Protein AF-A0A357CT25-F1 (afdb_monomer)

Sequence (75 aa):
GIPGANYTHPTMRHWLEKSGELCRKYNLALYTTTAMNTDPAYMELVCSHANMICMSSDMGIFSKGCQRVLEGKGF

Nearest PDB structures (foldseek):
  6lut-assembly1_B  TM=5.676E-01  e=2.555E+00  Dictyostelium discoideum
  3e81-assembly1_A  TM=5.370E-01  e=2.939E+00  Bacteroides thetaiotaomicron
  2pju-assembly1_B  TM=3.643E-01  e=5.929E+00  Escherichia coli

Secondary structure (DSSP, 8-state):
--TT--TT-HHHHHHHHHHHHHHHHTTPPPEEEE-TT--HHHHHHHHHH-SEEEE--HHHHHHHHHHHHHTT---

Mean predicted aligned error: 6.85 Å

pLDDT: mean 81.05, std 13.86, range [35.59, 96.88]

Foldseek 3Di:
DPPPPPCVPPVNLVVQVVVLVVCVVVVHAAEEEDEPPDDPVSVVSCVVRHPYYHYDDPVNVVVVQVVCVVVVNHD

Radius of gyration: 14.74 Å; Cα contacts (8 Å, |Δi|>4): 72; chains: 1; bounding box: 28×20×43 Å

Solvent-accessible surface area (backbone atoms only — not comparable to full-atom values): 4470 Å² total; per-residue (Å²): 78,74,88,84,72,64,74,81,40,71,68,52,52,54,51,50,53,52,50,28,52,50,23,62,75,68,76,47,83,35,76,47,74,45,50,91,81,58,55,66,74,56,51,52,53,47,64,75,43,37,78,42,77,46,76,44,46,73,66,30,52,51,55,51,46,54,49,30,46,77,68,70,66,48,128

Structure (mmCIF, N/CA/C/O backbone):
data_AF-A0A357CT25-F1
#
_entry.id   AF-A0A357CT25-F1
#
loop_
_atom_site.group_PDB
_atom_site.id
_atom_site.type_symbol
_atom_site.label_atom_id
_atom_site.label_alt_id
_atom_site.label_comp_id
_atom_site.label_asym_id
_atom_site.label_entity_id
_atom_site.label_seq_id
_atom_site.pdbx_PDB_ins_code
_atom_site.Cartn_x
_atom_site.Cartn_y
_atom_site.Cartn_z
_atom_site.occupancy
_atom_site.B_iso_or_equiv
_atom_site.auth_seq_id
_atom_site.auth_comp_id
_atom_site.auth_asym_id
_atom_site.auth_atom_id
_atom_site.pdbx_PDB_model_num
ATOM 1 N N . GLY A 1 1 ? 0.731 0.582 -10.835 1.00 43.56 1 GLY A N 1
ATOM 2 C CA . GLY A 1 1 ? 1.336 1.164 -9.626 1.00 43.56 1 GLY A CA 1
ATOM 3 C C . GLY A 1 1 ? 1.535 2.630 -9.897 1.00 43.56 1 GLY A C 1
ATOM 4 O O . GLY A 1 1 ? 2.011 2.942 -10.979 1.00 43.56 1 GLY A O 1
ATOM 5 N N . ILE A 1 2 ? 1.105 3.507 -8.990 1.00 36.16 2 ILE A N 1
ATOM 6 C CA . ILE A 1 2 ? 1.253 4.957 -9.162 1.00 36.16 2 ILE A CA 1
ATOM 7 C C . ILE A 1 2 ? 2.759 5.277 -9.168 1.00 36.16 2 ILE A C 1
ATOM 9 O O . ILE A 1 2 ? 3.434 4.961 -8.183 1.00 36.16 2 ILE A O 1
ATOM 13 N N . PRO A 1 3 ? 3.315 5.851 -10.250 1.00 35.59 3 PRO A N 1
ATOM 14 C CA . PRO A 1 3 ? 4.711 6.272 -10.275 1.00 35.59 3 PRO A CA 1
ATOM 15 C C . PRO A 1 3 ? 4.929 7.350 -9.205 1.00 35.59 3 PRO A C 1
ATOM 17 O O . PRO A 1 3 ? 4.234 8.360 -9.205 1.00 35.59 3 PRO A O 1
ATOM 20 N N . GLY A 1 4 ? 5.859 7.126 -8.272 1.00 41.34 4 GLY A N 1
ATOM 21 C CA . GLY A 1 4 ? 6.213 8.103 -7.230 1.00 41.34 4 GLY A CA 1
ATOM 22 C C . GLY A 1 4 ? 5.621 7.862 -5.837 1.00 41.34 4 GLY A C 1
ATOM 23 O O . GLY A 1 4 ? 5.969 8.587 -4.908 1.00 41.34 4 GLY A O 1
ATOM 24 N N . ALA A 1 5 ? 4.793 6.833 -5.635 1.00 51.62 5 ALA A N 1
ATOM 25 C CA . ALA A 1 5 ? 4.402 6.432 -4.286 1.00 51.62 5 ALA A CA 1
ATOM 26 C C . ALA A 1 5 ? 5.580 5.718 -3.596 1.00 51.62 5 ALA A C 1
ATOM 28 O O . ALA A 1 5 ? 5.773 4.511 -3.733 1.00 51.62 5 ALA A O 1
ATOM 29 N N . ASN A 1 6 ? 6.409 6.482 -2.883 1.00 55.41 6 ASN A N 1
ATOM 30 C CA . ASN A 1 6 ? 7.500 5.934 -2.087 1.00 55.41 6 ASN A CA 1
ATOM 31 C C . ASN A 1 6 ? 6.928 5.413 -0.757 1.00 55.41 6 ASN A C 1
ATOM 33 O O . ASN A 1 6 ? 6.929 6.106 0.261 1.00 55.41 6 ASN A O 1
ATOM 37 N N . TYR A 1 7 ? 6.374 4.197 -0.781 1.00 60.66 7 TYR A N 1
ATOM 38 C CA . TYR A 1 7 ? 5.746 3.552 0.384 1.00 60.66 7 TYR A CA 1
ATOM 39 C C . TYR A 1 7 ? 6.724 3.309 1.550 1.00 60.66 7 TYR A C 1
ATOM 41 O O . TYR A 1 7 ? 6.302 3.017 2.662 1.00 60.66 7 TYR A O 1
ATOM 49 N N . THR A 1 8 ? 8.025 3.485 1.320 1.00 61.16 8 THR A N 1
ATOM 50 C CA . THR A 1 8 ? 9.089 3.414 2.330 1.00 61.16 8 THR A CA 1
ATOM 51 C C . TH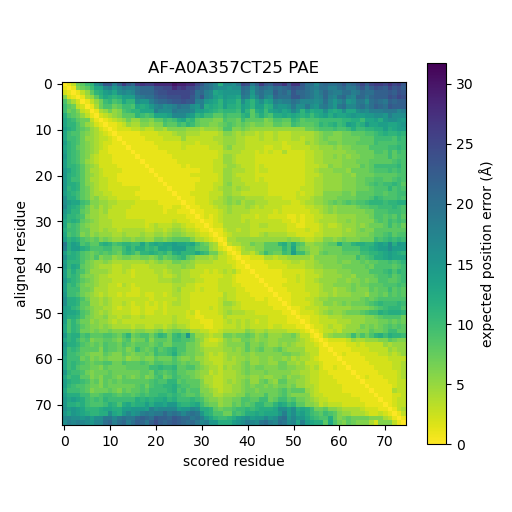R A 1 8 ? 9.269 4.714 3.121 1.00 61.16 8 THR A C 1
ATOM 53 O O . THR A 1 8 ? 10.091 4.757 4.036 1.00 61.16 8 THR A O 1
ATOM 56 N N . HIS A 1 9 ? 8.511 5.777 2.816 1.00 70.44 9 HIS A N 1
ATOM 57 C CA . HIS A 1 9 ? 8.601 7.026 3.568 1.00 70.44 9 HIS A CA 1
ATOM 58 C C . HIS A 1 9 ? 8.214 6.794 5.045 1.00 70.44 9 HIS A C 1
ATOM 60 O O . HIS A 1 9 ? 7.137 6.245 5.301 1.00 70.44 9 HIS A O 1
ATOM 66 N N . PRO A 1 10 ? 9.016 7.245 6.032 1.00 71.69 10 PRO A N 1
ATOM 67 C CA . PRO A 1 10 ? 8.754 7.007 7.459 1.00 71.69 10 PRO A CA 1
ATOM 68 C C . PRO A 1 10 ? 7.344 7.413 7.911 1.00 71.69 10 PRO A C 1
ATOM 70 O O . PRO A 1 10 ? 6.710 6.737 8.718 1.00 71.69 10 PRO A O 1
ATOM 73 N N . THR A 1 11 ? 6.807 8.484 7.327 1.00 81.25 11 THR A N 1
ATOM 74 C CA . THR A 1 11 ? 5.439 8.954 7.586 1.00 81.25 11 THR A CA 1
ATOM 75 C C . THR A 1 11 ? 4.364 7.949 7.157 1.00 81.25 11 THR A C 1
ATOM 77 O O . THR A 1 11 ? 3.354 7.826 7.840 1.00 81.25 11 THR A O 1
ATOM 80 N N . MET A 1 12 ? 4.564 7.195 6.070 1.00 78.56 12 MET A N 1
ATOM 81 C CA . MET A 1 12 ? 3.592 6.189 5.615 1.00 78.56 12 MET A CA 1
ATOM 82 C C . MET A 1 12 ? 3.518 4.999 6.572 1.00 78.56 12 MET A C 1
ATOM 84 O O . MET A 1 12 ? 2.423 4.519 6.858 1.00 78.56 12 MET A O 1
ATOM 88 N N . ARG A 1 13 ? 4.667 4.565 7.110 1.00 82.44 13 ARG A N 1
ATOM 89 C CA . ARG A 1 13 ? 4.725 3.550 8.173 1.00 82.44 13 ARG A CA 1
ATOM 90 C C . ARG A 1 13 ? 3.924 4.001 9.393 1.00 82.44 13 ARG A C 1
ATOM 92 O O . ARG A 1 13 ? 3.028 3.282 9.821 1.00 82.44 13 ARG A O 1
ATOM 99 N N . HIS A 1 14 ? 4.188 5.217 9.874 1.00 87.00 14 HIS A N 1
ATOM 100 C CA . HIS A 1 14 ? 3.488 5.784 11.027 1.00 87.00 14 HIS A CA 1
ATOM 101 C C . HIS A 1 14 ? 1.960 5.796 10.844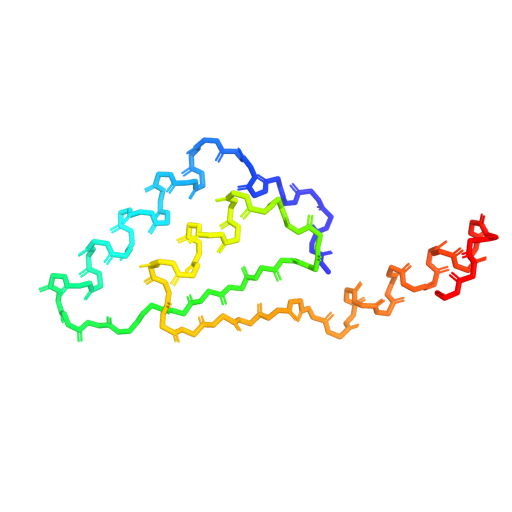 1.00 87.00 14 HIS A C 1
ATOM 103 O O . HIS A 1 14 ? 1.222 5.378 11.737 1.00 87.00 14 HIS A O 1
ATOM 109 N N . TRP A 1 15 ? 1.470 6.234 9.680 1.00 87.81 15 TRP A N 1
ATOM 110 C CA . TRP A 1 15 ? 0.029 6.277 9.414 1.00 87.81 15 TRP A CA 1
ATOM 111 C C . TRP A 1 15 ? -0.610 4.895 9.287 1.00 87.81 15 TRP A C 1
ATOM 113 O O . TRP A 1 15 ? -1.747 4.719 9.729 1.00 87.81 15 TRP A O 1
ATOM 123 N N . LEU A 1 16 ? 0.096 3.912 8.724 1.00 87.9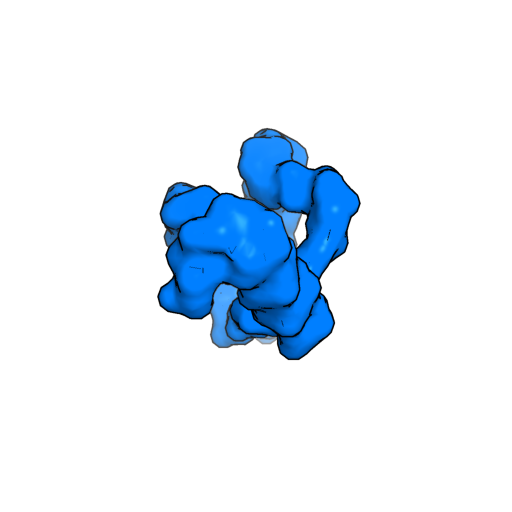4 16 LEU A N 1
ATOM 124 C CA . LEU A 1 16 ? -0.398 2.538 8.635 1.00 87.94 16 LEU A CA 1
ATOM 125 C C . LEU A 1 16 ? -0.532 1.899 10.024 1.00 87.94 16 LEU A C 1
ATOM 127 O O . LEU A 1 16 ? -1.581 1.334 10.336 1.00 87.94 16 LEU A O 1
ATOM 131 N N . GLU A 1 17 ? 0.483 2.058 10.876 1.00 89.62 17 GLU A N 1
ATOM 132 C CA . GLU A 1 17 ? 0.462 1.583 12.267 1.00 89.62 17 GLU A CA 1
ATOM 133 C C . GLU A 1 17 ? -0.694 2.226 13.041 1.00 89.62 17 GLU A C 1
ATOM 135 O O . GLU A 1 17 ? -1.529 1.523 13.616 1.00 89.62 17 GLU A O 1
ATOM 140 N N . LYS A 1 18 ? -0.825 3.559 12.963 1.00 92.69 18 LYS A N 1
ATOM 141 C CA . LYS A 1 18 ? -1.926 4.295 13.603 1.00 92.69 18 LYS A CA 1
ATOM 142 C C . LYS A 1 18 ? -3.296 3.852 13.102 1.00 92.69 18 LYS A C 1
ATOM 144 O O . LYS A 1 18 ? -4.214 3.681 13.904 1.00 92.69 18 LYS A O 1
ATOM 149 N N . SER A 1 19 ? -3.438 3.628 11.799 1.00 92.88 19 SER A N 1
ATOM 150 C CA . SER A 1 19 ? -4.697 3.158 11.214 1.00 92.88 19 SER A CA 1
ATOM 151 C C . SER A 1 19 ? -5.056 1.759 11.712 1.00 92.88 19 SER A C 1
ATOM 153 O O . SER A 1 19 ? -6.202 1.525 12.093 1.00 92.88 19 SER A O 1
ATOM 155 N N . GLY A 1 20 ? -4.088 0.841 11.780 1.00 92.56 20 GLY A N 1
ATOM 156 C CA . GLY A 1 20 ? -4.317 -0.511 12.292 1.00 92.56 20 GLY A CA 1
ATOM 157 C C . GLY A 1 20 ? -4.572 -0.564 13.802 1.00 92.56 20 GLY A C 1
ATOM 158 O O . GLY A 1 20 ? -5.378 -1.373 14.259 1.00 92.56 20 GLY A O 1
ATOM 159 N N . GLU A 1 21 ? -3.945 0.307 14.597 1.00 93.94 21 GLU A N 1
ATOM 160 C CA . GLU A 1 21 ? -4.287 0.493 16.018 1.00 93.94 21 GLU A CA 1
ATOM 161 C C . GLU A 1 21 ? -5.739 0.957 16.195 1.00 93.94 21 GLU A C 1
ATOM 163 O O . GLU A 1 21 ? -6.478 0.388 17.000 1.00 93.94 21 GLU A O 1
ATOM 168 N N . LEU A 1 22 ? -6.167 1.963 15.425 1.00 95.94 22 LEU A N 1
ATOM 169 C CA . LEU A 1 22 ? -7.533 2.485 15.481 1.00 95.94 22 LEU A CA 1
ATOM 170 C C . LEU A 1 22 ? -8.555 1.438 15.033 1.00 95.94 22 LEU A C 1
ATOM 172 O O . LEU A 1 22 ? -9.560 1.246 15.715 1.00 95.94 22 LEU A O 1
ATOM 176 N N . CYS A 1 23 ? -8.285 0.724 13.938 1.00 95.31 23 CYS A N 1
ATOM 177 C CA . CYS A 1 23 ? -9.168 -0.337 13.457 1.00 95.31 23 CYS A CA 1
ATOM 178 C C . CYS A 1 23 ? -9.336 -1.436 14.512 1.00 95.31 23 CYS A C 1
ATOM 180 O O . CYS A 1 23 ? -10.465 -1.803 14.828 1.00 95.31 23 CYS A O 1
ATOM 182 N N . ARG A 1 24 ? -8.246 -1.871 15.159 1.00 92.94 24 ARG A N 1
ATOM 183 C CA . ARG A 1 24 ? -8.315 -2.824 16.281 1.00 92.94 24 ARG A CA 1
ATOM 184 C C . ARG A 1 24 ? -9.115 -2.278 17.461 1.00 92.94 24 ARG A C 1
ATOM 186 O O . ARG A 1 24 ? -9.976 -2.980 17.982 1.00 92.94 24 ARG A O 1
ATOM 193 N N . LYS A 1 25 ? -8.871 -1.025 17.860 1.00 96.81 25 LYS A N 1
ATOM 194 C CA . LYS A 1 25 ? -9.576 -0.376 18.978 1.00 96.81 25 LYS A CA 1
ATOM 195 C C . LYS A 1 25 ? -11.092 -0.335 18.766 1.00 96.81 25 LYS A C 1
ATOM 197 O O . LYS A 1 25 ? -11.837 -0.502 19.726 1.00 96.81 25 LYS A O 1
ATOM 202 N N . TYR A 1 26 ? -11.535 -0.097 17.535 1.00 96.88 26 TYR A N 1
ATOM 203 C CA . TYR A 1 26 ? -12.954 0.034 17.195 1.00 96.88 26 TYR A CA 1
ATOM 204 C C . TYR A 1 26 ? -13.555 -1.221 16.548 1.00 96.88 26 TYR A C 1
ATOM 206 O O . TYR A 1 26 ? -14.690 -1.169 16.085 1.00 96.88 26 TYR A O 1
ATOM 214 N N . ASN A 1 27 ? -12.824 -2.341 16.529 1.00 94.38 27 ASN A N 1
ATOM 215 C CA . ASN A 1 27 ? -13.238 -3.590 15.885 1.00 94.38 27 ASN A CA 1
ATOM 216 C C . ASN A 1 27 ? -13.681 -3.404 14.416 1.00 94.38 27 ASN A C 1
ATOM 218 O O . ASN A 1 27 ? -14.702 -3.930 13.975 1.00 94.38 27 ASN A O 1
ATOM 222 N N . LEU A 1 28 ? -12.911 -2.613 13.667 1.00 94.69 28 LEU A N 1
ATOM 223 C CA . LEU A 1 28 ? -13.091 -2.357 12.240 1.00 94.69 28 LEU A CA 1
ATOM 224 C C . LEU A 1 28 ? -12.069 -3.155 11.426 1.00 94.69 28 LEU A C 1
ATOM 226 O O . LEU A 1 28 ? -10.958 -3.414 11.888 1.00 94.69 28 LEU A O 1
ATOM 230 N N . ALA A 1 29 ? -12.428 -3.498 10.190 1.00 92.81 29 ALA A N 1
ATOM 231 C CA . ALA A 1 29 ? -11.500 -4.101 9.241 1.00 92.81 29 ALA A CA 1
ATOM 232 C C . ALA A 1 29 ? -10.672 -3.022 8.525 1.00 92.81 29 ALA A C 1
ATOM 234 O O . ALA A 1 29 ? -11.220 -2.033 8.033 1.00 92.81 29 ALA A O 1
ATOM 235 N N . LEU A 1 30 ? -9.360 -3.236 8.429 1.00 91.44 30 LEU A N 1
ATOM 236 C CA . LEU A 1 30 ? -8.456 -2.391 7.655 1.00 91.44 30 LEU A CA 1
ATOM 237 C C . LEU A 1 30 ? -8.216 -2.996 6.267 1.00 91.44 30 LEU A C 1
ATOM 239 O O . LEU A 1 30 ? -7.745 -4.129 6.138 1.00 91.44 30 LEU A O 1
ATOM 243 N N . TYR A 1 31 ? -8.493 -2.206 5.232 1.00 90.25 31 TYR A N 1
ATOM 244 C CA . TYR A 1 31 ? -8.257 -2.547 3.830 1.00 90.25 31 TYR A CA 1
ATOM 245 C C . TYR A 1 31 ? -7.125 -1.682 3.290 1.00 90.25 31 TYR A C 1
ATOM 247 O O . TYR A 1 31 ? -7.113 -0.469 3.504 1.00 90.25 31 TYR A O 1
ATOM 255 N N . THR A 1 32 ? -6.181 -2.287 2.576 1.00 86.12 32 THR A N 1
ATOM 256 C CA . THR A 1 32 ? -5.067 -1.544 1.982 1.00 86.12 32 THR A CA 1
ATOM 257 C C . THR A 1 32 ? -4.713 -2.049 0.591 1.00 86.12 32 THR A C 1
ATOM 259 O O . THR A 1 32 ? -5.102 -3.142 0.176 1.00 86.12 32 THR A O 1
ATOM 262 N N . THR A 1 33 ? -3.966 -1.230 -0.143 1.00 82.94 33 THR A N 1
ATOM 263 C CA . THR A 1 33 ? -3.441 -1.560 -1.468 1.00 82.94 33 THR A CA 1
ATOM 264 C C . THR A 1 33 ? -1.934 -1.354 -1.469 1.00 82.94 33 THR A C 1
ATOM 266 O O . THR A 1 33 ? -1.439 -0.394 -0.879 1.00 82.94 33 THR A O 1
ATOM 269 N N . THR A 1 34 ? -1.196 -2.244 -2.122 1.00 79.81 34 THR A N 1
ATOM 270 C CA . THR A 1 34 ? 0.269 -2.173 -2.198 1.00 79.81 34 THR A CA 1
ATOM 271 C C . THR A 1 34 ? 0.758 -2.578 -3.585 1.00 79.81 34 THR A C 1
ATOM 273 O O . THR A 1 34 ? 0.099 -3.338 -4.299 1.00 79.81 34 THR A O 1
ATOM 276 N N . ALA A 1 35 ? 1.896 -2.035 -4.014 1.00 76.69 35 ALA A N 1
ATOM 277 C CA . ALA A 1 35 ? 2.486 -2.343 -5.311 1.00 76.69 35 ALA A CA 1
ATOM 278 C C . ALA A 1 35 ? 3.233 -3.696 -5.303 1.00 76.69 35 ALA A C 1
ATOM 280 O O . ALA A 1 35 ? 3.679 -4.186 -4.274 1.00 76.69 35 ALA A O 1
ATOM 281 N N . MET A 1 36 ? 3.425 -4.295 -6.482 1.00 64.94 36 MET A N 1
ATOM 282 C CA . MET A 1 36 ? 4.080 -5.604 -6.653 1.00 64.94 36 MET A CA 1
ATOM 283 C C . MET A 1 36 ? 5.563 -5.610 -6.254 1.00 64.94 36 MET A C 1
ATOM 285 O O . MET A 1 36 ? 6.144 -6.676 -6.116 1.00 64.94 36 MET A O 1
ATOM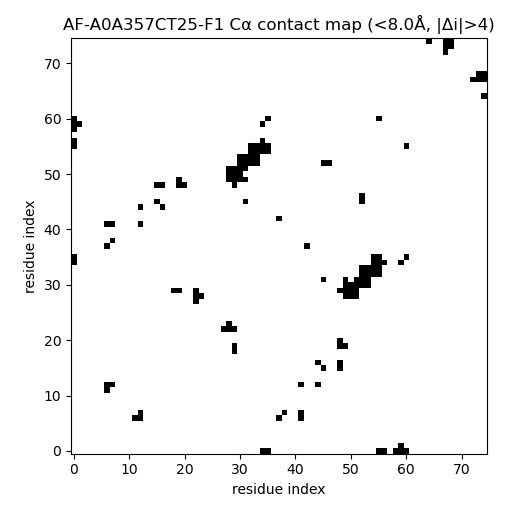 289 N N . ASN A 1 37 ? 6.185 -4.437 -6.101 1.00 65.00 37 ASN A N 1
ATOM 290 C CA . ASN A 1 37 ? 7.614 -4.300 -5.782 1.00 65.00 37 ASN A CA 1
ATOM 291 C C . ASN A 1 37 ? 7.825 -3.573 -4.464 1.00 65.00 37 ASN A C 1
ATOM 293 O O . ASN A 1 37 ? 8.813 -2.860 -4.292 1.00 65.00 37 ASN A O 1
ATOM 297 N N . THR A 1 38 ? 6.837 -3.657 -3.587 1.00 71.44 38 THR A N 1
ATOM 298 C CA . THR A 1 38 ? 6.948 -3.046 -2.281 1.00 71.44 38 THR A CA 1
ATOM 299 C C . THR A 1 38 ? 8.023 -3.761 -1.474 1.00 71.44 38 THR A C 1
ATOM 301 O O . THR A 1 38 ? 8.173 -4.979 -1.558 1.00 71.44 38 THR A O 1
ATOM 304 N N . ASP A 1 39 ? 8.785 -2.975 -0.720 1.00 75.81 39 ASP A N 1
ATOM 305 C CA . ASP A 1 39 ? 9.835 -3.461 0.165 1.00 75.81 39 ASP A CA 1
ATOM 306 C C . ASP A 1 39 ? 9.317 -4.584 1.097 1.00 75.81 39 ASP A C 1
ATOM 308 O O . ASP A 1 39 ? 8.218 -4.446 1.649 1.00 75.81 39 ASP A O 1
ATOM 312 N N . PRO A 1 40 ? 10.074 -5.684 1.298 1.00 80.25 40 PRO A N 1
ATOM 313 C CA . PRO A 1 40 ? 9.643 -6.793 2.149 1.00 80.25 40 PRO A CA 1
ATOM 314 C C . PRO A 1 40 ? 9.270 -6.383 3.579 1.00 80.25 40 PRO A C 1
ATOM 316 O O . PRO A 1 40 ? 8.265 -6.865 4.102 1.00 80.25 40 PRO A O 1
ATOM 319 N N . ALA A 1 41 ? 10.009 -5.454 4.196 1.00 78.50 41 ALA A N 1
ATOM 320 C CA . ALA A 1 41 ? 9.716 -4.994 5.554 1.00 78.50 41 ALA A CA 1
ATOM 321 C C . ALA A 1 41 ? 8.444 -4.132 5.608 1.00 78.50 41 ALA A C 1
ATOM 323 O O . ALA A 1 41 ? 7.755 -4.088 6.630 1.00 78.50 41 ALA A O 1
ATOM 324 N N . TYR A 1 42 ? 8.096 -3.448 4.515 1.00 79.31 42 TYR A N 1
ATOM 325 C CA . TYR A 1 42 ? 6.789 -2.802 4.395 1.00 79.31 42 TYR A CA 1
ATOM 326 C C . TYR A 1 42 ? 5.666 -3.820 4.159 1.00 79.31 42 TYR A C 1
ATOM 328 O O . TYR A 1 42 ? 4.578 -3.662 4.710 1.00 79.31 42 TYR A O 1
ATOM 336 N N . MET A 1 43 ? 5.907 -4.882 3.386 1.00 82.25 43 MET A N 1
ATOM 337 C CA . MET A 1 43 ? 4.913 -5.944 3.198 1.00 82.25 43 MET A CA 1
ATOM 338 C C . MET A 1 43 ? 4.571 -6.655 4.509 1.00 82.25 43 MET A C 1
ATOM 340 O O . MET A 1 43 ? 3.393 -6.886 4.774 1.00 82.25 43 MET A O 1
ATOM 344 N N . GLU A 1 44 ? 5.557 -6.932 5.360 1.00 84.81 44 GLU A N 1
ATOM 345 C CA . GLU A 1 44 ? 5.335 -7.485 6.702 1.00 84.81 44 GLU A CA 1
ATOM 346 C C . GLU A 1 44 ? 4.490 -6.543 7.581 1.00 84.81 44 GLU A C 1
ATOM 348 O O . GLU A 1 44 ? 3.540 -6.963 8.251 1.00 84.81 44 GLU A O 1
ATOM 353 N N . LEU A 1 45 ? 4.771 -5.239 7.521 1.00 83.56 45 LEU A N 1
ATOM 354 C CA . LEU A 1 45 ? 3.989 -4.225 8.226 1.00 83.56 45 LEU A CA 1
ATOM 355 C C . LEU A 1 45 ? 2.524 -4.193 7.759 1.00 83.56 45 LEU A C 1
ATOM 357 O O . LEU A 1 45 ? 1.604 -4.127 8.573 1.00 83.56 45 LEU A O 1
ATOM 361 N N . VAL A 1 46 ? 2.302 -4.257 6.449 1.00 85.88 46 VAL A N 1
ATOM 362 C CA . VAL A 1 46 ? 0.960 -4.305 5.857 1.00 85.88 46 VAL A CA 1
ATOM 363 C C . VAL A 1 46 ? 0.225 -5.576 6.283 1.00 85.88 46 VAL A C 1
ATOM 365 O O . VAL A 1 46 ? -0.920 -5.488 6.723 1.00 85.88 46 VAL A O 1
ATOM 368 N N . CYS A 1 47 ? 0.889 -6.732 6.241 1.00 87.25 47 CYS A N 1
ATOM 369 C CA . CYS A 1 47 ? 0.303 -8.015 6.639 1.00 87.25 47 CYS A CA 1
ATOM 370 C C . CYS A 1 47 ? -0.040 -8.096 8.132 1.00 87.25 47 CYS A C 1
ATOM 372 O O . CYS A 1 47 ? -0.967 -8.810 8.499 1.00 87.25 47 CYS A O 1
ATOM 374 N N . SER A 1 48 ? 0.669 -7.364 8.993 1.00 88.12 48 SER A N 1
ATOM 375 C CA . SER A 1 48 ? 0.395 -7.357 10.438 1.00 88.12 48 SER A CA 1
ATOM 376 C C . SER A 1 48 ? -0.776 -6.458 10.851 1.00 88.12 48 SER A C 1
ATOM 378 O O . SER A 1 48 ? -1.307 -6.628 11.948 1.00 88.12 48 SER A O 1
ATOM 380 N N . HIS A 1 49 ? -1.194 -5.515 10.000 1.00 88.25 49 HIS A N 1
ATOM 381 C CA . HIS A 1 49 ? -2.225 -4.527 10.345 1.00 88.25 49 HIS A CA 1
ATOM 382 C C . HIS A 1 49 ? -3.488 -4.621 9.488 1.00 88.25 49 HIS A C 1
ATOM 384 O O . HIS A 1 49 ? -4.567 -4.287 9.977 1.00 88.25 49 HIS A O 1
ATOM 390 N N . ALA A 1 50 ? -3.376 -5.029 8.223 1.00 90.12 50 ALA A N 1
ATOM 391 C CA . ALA A 1 50 ? -4.503 -5.076 7.300 1.00 90.12 50 ALA A CA 1
ATOM 392 C C . ALA A 1 50 ? -5.193 -6.445 7.302 1.00 90.12 50 ALA A C 1
ATOM 394 O O . ALA A 1 50 ? -4.546 -7.487 7.265 1.00 90.12 50 ALA A O 1
ATOM 395 N N . ASN A 1 51 ? -6.524 -6.434 7.271 1.00 92.44 51 ASN A N 1
ATOM 396 C CA . ASN A 1 51 ? -7.342 -7.638 7.120 1.00 92.44 51 ASN A CA 1
ATOM 397 C C . ASN A 1 51 ? -7.433 -8.080 5.657 1.00 92.44 51 ASN A C 1
ATOM 399 O O . ASN A 1 51 ? -7.597 -9.262 5.373 1.00 92.44 51 ASN A O 1
ATOM 403 N N . MET A 1 52 ? -7.348 -7.124 4.731 1.00 88.88 52 MET A N 1
ATOM 404 C CA . MET A 1 52 ? -7.393 -7.382 3.299 1.00 88.88 52 MET A CA 1
ATOM 405 C C . MET A 1 52 ? -6.383 -6.500 2.576 1.00 88.88 52 MET A C 1
ATOM 407 O O . MET A 1 52 ? -6.301 -5.290 2.804 1.00 88.88 52 MET A O 1
ATOM 411 N N . ILE A 1 53 ? -5.633 -7.126 1.674 1.00 88.38 53 ILE A N 1
ATOM 412 C CA . ILE A 1 53 ? -4.561 -6.490 0.917 1.00 88.38 53 ILE A CA 1
ATOM 413 C C . ILE A 1 53 ? -4.841 -6.701 -0.566 1.00 88.38 53 ILE A C 1
ATOM 415 O O . ILE A 1 53 ? -4.873 -7.833 -1.046 1.00 88.38 53 ILE A O 1
ATOM 419 N N . CYS A 1 54 ? -5.024 -5.607 -1.301 1.00 85.75 54 CYS A N 1
ATOM 420 C CA . CYS A 1 54 ? -5.076 -5.637 -2.757 1.00 85.75 54 CYS A CA 1
ATOM 421 C C . CYS A 1 54 ? -3.665 -5.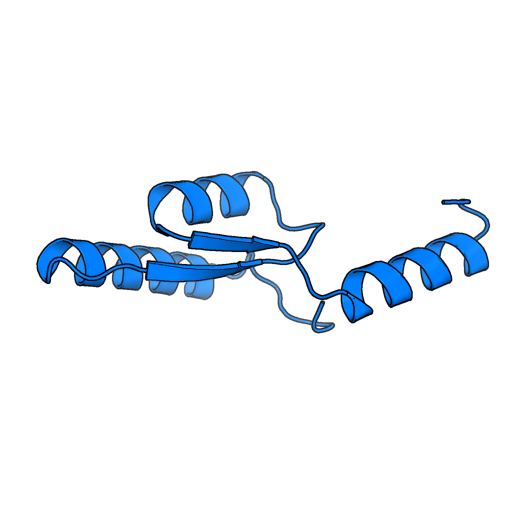442 -3.328 1.00 85.75 54 CYS A C 1
ATOM 423 O O . CYS A 1 54 ? -3.029 -4.402 -3.125 1.00 85.75 54 CYS A O 1
ATOM 425 N N . MET A 1 55 ? -3.170 -6.460 -4.032 1.00 82.81 55 MET A N 1
ATOM 426 C CA . MET A 1 55 ? -1.825 -6.484 -4.604 1.00 82.81 55 MET A CA 1
ATOM 427 C C . MET A 1 55 ? -1.837 -5.960 -6.040 1.00 82.81 55 MET A C 1
ATOM 429 O O . MET A 1 55 ? -2.133 -6.703 -6.969 1.00 82.81 55 MET A O 1
ATOM 433 N N . SER A 1 56 ? -1.406 -4.711 -6.222 1.00 77.31 56 SER A N 1
ATOM 434 C CA . SER A 1 56 ? -1.314 -4.013 -7.513 1.00 77.31 56 SER A CA 1
ATOM 435 C C . SER A 1 56 ? -2.610 -3.902 -8.311 1.00 77.31 56 SER A C 1
ATOM 437 O O . SER A 1 56 ? -3.588 -4.600 -8.096 1.00 77.31 56 SER A O 1
ATOM 439 N N . SER A 1 57 ? -2.600 -2.983 -9.274 1.00 81.75 57 SER A N 1
ATOM 440 C CA . SER A 1 57 ? -3.610 -2.948 -10.324 1.00 81.75 57 SER A CA 1
ATOM 441 C C . SER A 1 57 ? -3.139 -3.727 -11.547 1.00 81.75 57 SER A C 1
ATOM 443 O O . SER A 1 57 ? -1.939 -3.758 -11.844 1.00 81.75 57 SER A O 1
ATOM 445 N N . ASP A 1 58 ? -4.100 -4.274 -12.284 1.00 82.69 58 ASP A N 1
ATOM 446 C CA . ASP A 1 58 ? -3.961 -4.788 -13.650 1.00 82.69 58 ASP A CA 1
ATOM 447 C C . ASP A 1 58 ? -3.088 -3.884 -14.534 1.00 82.69 58 ASP A C 1
ATOM 449 O O . ASP A 1 58 ? -2.112 -4.336 -15.134 1.00 82.69 58 ASP A O 1
ATOM 453 N N . MET A 1 59 ? -3.349 -2.578 -14.515 1.00 81.62 59 MET A N 1
ATOM 454 C CA . MET A 1 59 ? -2.618 -1.599 -15.305 1.00 81.62 59 MET A CA 1
ATOM 455 C C . MET A 1 59 ? -1.164 -1.459 -14.850 1.00 81.62 59 MET A C 1
ATOM 457 O O . MET A 1 59 ? -0.269 -1.241 -15.660 1.00 81.62 59 MET A O 1
ATOM 461 N N . GLY A 1 60 ? -0.908 -1.628 -13.549 1.00 77.38 60 GLY A N 1
ATOM 462 C CA . GLY A 1 60 ? 0.443 -1.655 -12.997 1.00 77.38 60 GLY A CA 1
ATOM 463 C C . GLY A 1 60 ? 1.242 -2.893 -13.376 1.00 77.38 60 GLY A C 1
ATOM 464 O O . GLY A 1 60 ? 2.453 -2.795 -13.571 1.00 77.38 60 GLY A O 1
ATOM 465 N N . ILE A 1 61 ? 0.573 -4.042 -13.456 1.00 81.56 61 ILE A N 1
ATOM 466 C CA . ILE A 1 61 ? 1.171 -5.292 -13.923 1.00 81.56 61 ILE A CA 1
ATOM 467 C C . ILE A 1 61 ? 1.511 -5.154 -15.408 1.00 81.56 61 ILE A C 1
ATOM 469 O O . ILE A 1 61 ? 2.660 -5.368 -15.798 1.00 81.56 61 ILE A O 1
ATOM 473 N N . PHE A 1 62 ? 0.540 -4.705 -16.206 1.00 84.69 62 PHE A N 1
ATOM 474 C CA . PHE A 1 62 ? 0.683 -4.522 -17.645 1.00 84.69 62 PHE A CA 1
ATOM 475 C C . PHE A 1 62 ? 1.802 -3.536 -17.996 1.00 84.69 62 PHE A C 1
ATOM 477 O O . PHE A 1 62 ? 2.720 -3.887 -18.735 1.00 84.69 62 PHE A O 1
ATOM 484 N N . SER A 1 63 ? 1.793 -2.331 -17.413 1.00 84.38 63 SER A N 1
ATOM 485 C CA . SER A 1 63 ? 2.794 -1.304 -17.726 1.00 84.38 63 SER A CA 1
ATOM 486 C C . SER A 1 63 ? 4.218 -1.762 -17.398 1.00 84.38 63 SER A C 1
ATOM 488 O O . SER A 1 63 ? 5.143 -1.505 -18.166 1.00 84.38 63 SER A O 1
ATOM 490 N N . LYS A 1 64 ? 4.402 -2.475 -16.276 1.00 82.25 64 LYS A N 1
ATOM 491 C CA . LYS A 1 64 ? 5.716 -2.989 -15.872 1.00 82.25 64 LYS A CA 1
ATOM 492 C C . LYS A 1 64 ? 6.177 -4.145 -16.761 1.00 82.25 64 LYS A C 1
ATOM 494 O O . LYS A 1 64 ? 7.363 -4.222 -17.075 1.00 82.25 64 LYS A O 1
ATOM 499 N N . GLY A 1 65 ? 5.259 -5.016 -17.181 1.00 84.81 65 GLY A N 1
ATOM 500 C CA . GLY A 1 65 ? 5.535 -6.055 -18.174 1.00 84.81 65 GLY A CA 1
ATOM 501 C C . GLY A 1 65 ? 6.014 -5.450 -19.495 1.00 84.81 65 GLY A C 1
ATOM 502 O O . GLY A 1 65 ? 7.098 -5.789 -19.963 1.00 84.81 65 GLY A O 1
ATOM 503 N N . CYS A 1 66 ? 5.275 -4.474 -20.032 1.00 87.44 66 CYS A N 1
ATOM 504 C CA . CYS A 1 66 ? 5.664 -3.746 -21.243 1.00 87.44 66 CYS A CA 1
ATOM 505 C C . CYS A 1 66 ? 7.038 -3.079 -21.099 1.00 87.44 66 CYS A C 1
ATOM 507 O O . CYS A 1 66 ? 7.872 -3.202 -21.991 1.00 87.44 66 CYS A O 1
ATOM 509 N N . GLN A 1 67 ? 7.311 -2.432 -19.962 1.00 87.94 67 GLN A N 1
ATOM 510 C CA . GLN A 1 67 ? 8.617 -1.829 -19.696 1.00 87.94 67 GLN A CA 1
ATOM 511 C C . GLN A 1 67 ? 9.751 -2.866 -19.731 1.00 87.94 67 GLN A C 1
ATOM 513 O O . GLN A 1 67 ? 10.765 -2.631 -20.381 1.00 87.94 67 GLN A O 1
ATOM 518 N N . ARG A 1 68 ? 9.589 -4.029 -19.083 1.00 88.38 68 ARG A N 1
ATOM 519 C CA . ARG A 1 68 ? 10.615 -5.090 -19.095 1.00 88.38 68 ARG A CA 1
ATOM 520 C C . ARG A 1 68 ? 10.892 -5.617 -20.500 1.00 88.38 68 ARG A C 1
ATOM 522 O O . ARG A 1 68 ? 12.051 -5.854 -20.835 1.00 88.38 68 ARG A O 1
ATOM 529 N N . VAL A 1 69 ? 9.849 -5.769 -21.316 1.00 91.94 69 VAL A N 1
ATOM 530 C CA . VAL A 1 69 ? 9.986 -6.176 -22.721 1.00 91.94 69 VAL A CA 1
ATOM 531 C C . VAL A 1 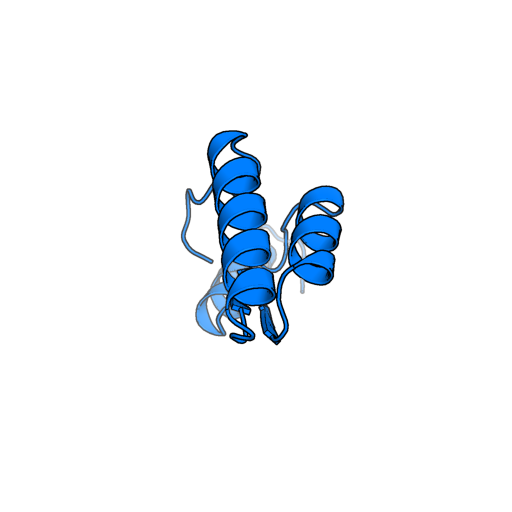69 ? 10.762 -5.125 -23.515 1.00 91.94 69 VAL A C 1
ATOM 533 O O . VAL A 1 69 ? 11.713 -5.477 -24.208 1.00 91.94 69 VAL A O 1
ATOM 536 N N . LEU A 1 70 ? 10.416 -3.842 -23.368 1.00 92.06 70 LEU A N 1
ATOM 537 C CA . LEU A 1 70 ? 11.116 -2.736 -24.035 1.00 92.06 70 LEU A CA 1
ATOM 538 C C . LEU A 1 70 ? 12.584 -2.608 -23.593 1.00 92.06 70 LEU A C 1
ATOM 540 O O . LEU A 1 70 ? 13.434 -2.223 -24.389 1.00 92.06 70 LEU A O 1
ATOM 544 N N . GLU A 1 71 ? 12.894 -2.971 -22.349 1.00 93.00 71 GLU A N 1
ATOM 545 C CA . GLU A 1 71 ? 14.258 -3.016 -21.806 1.00 93.00 71 GLU A CA 1
ATOM 546 C C . GLU A 1 71 ? 15.030 -4.301 -22.177 1.00 93.00 71 GLU A C 1
ATOM 548 O O . GLU A 1 71 ? 16.160 -4.483 -21.725 1.00 93.00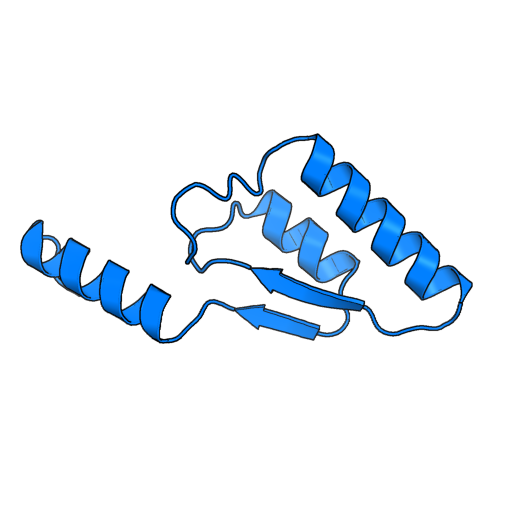 71 GLU A O 1
ATOM 553 N N . GLY A 1 72 ? 14.441 -5.214 -22.961 1.00 90.31 72 GLY A N 1
ATOM 554 C CA . GLY A 1 72 ? 15.079 -6.469 -23.378 1.00 90.31 72 GLY A CA 1
ATOM 5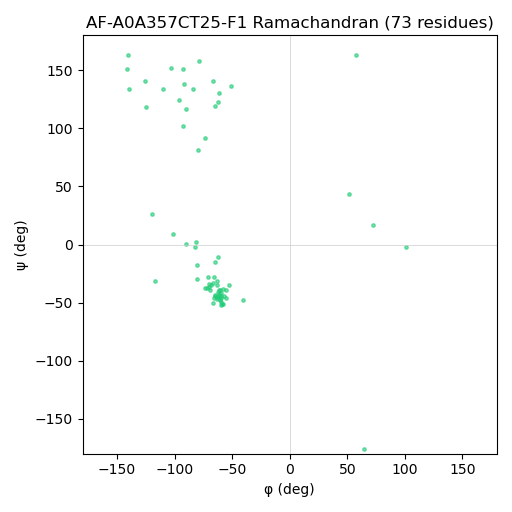55 C C . GLY A 1 72 ? 15.223 -7.5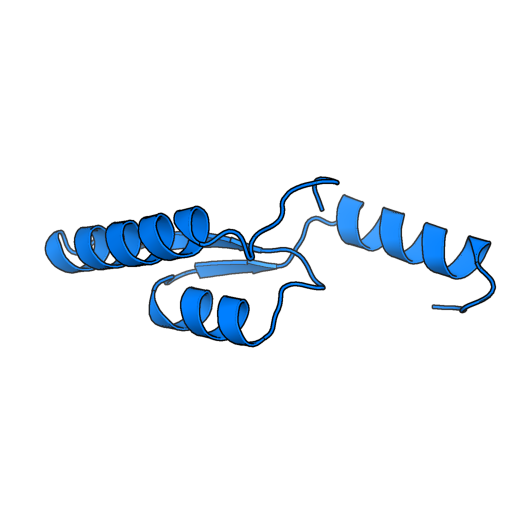14 -22.265 1.00 90.31 72 GLY A C 1
ATOM 556 O O . GLY A 1 72 ? 15.995 -8.459 -22.401 1.00 90.31 72 GLY A O 1
ATOM 557 N N . LYS A 1 73 ? 14.490 -7.363 -21.156 1.00 85.38 73 LYS A N 1
ATOM 558 C CA . LYS A 1 73 ? 14.584 -8.228 -19.964 1.00 85.38 73 LYS A CA 1
ATOM 559 C C . LYS A 1 73 ? 13.632 -9.428 -19.991 1.00 85.38 73 LYS A C 1
ATOM 561 O O . LYS A 1 73 ? 13.620 -10.206 -19.040 1.00 85.38 73 LYS A O 1
ATOM 566 N N . GLY A 1 74 ? 12.838 -9.569 -21.055 1.00 73.81 74 GLY A N 1
ATOM 567 C CA . GLY A 1 74 ? 11.798 -10.593 -21.163 1.00 73.81 74 GLY A CA 1
ATOM 568 C C . GLY A 1 74 ? 10.670 -10.416 -20.137 1.00 73.81 74 GLY A C 1
ATOM 569 O O . GLY A 1 74 ? 10.638 -9.435 -19.385 1.00 73.81 74 GLY A O 1
ATOM 570 N N . PHE A 1 75 ? 9.734 -11.368 -20.127 1.00 64.62 75 PHE A N 1
ATOM 571 C CA . PHE A 1 75 ? 8.688 -11.445 -19.105 1.00 64.62 75 PHE A CA 1
ATOM 572 C C . PHE A 1 75 ? 9.276 -11.934 -17.778 1.00 64.62 75 PHE A C 1
ATOM 574 O O . PHE A 1 75 ? 9.944 -12.988 -17.776 1.00 64.62 75 PHE A O 1
#